Protein AF-A0A6B3EQT4-F1 (afdb_monomer)

Foldseek 3Di:
DDDCVPVCPDPVNVVCVVVQCPPVVSVVVVLVVVLVVQVVDPPGDDDDDDCCCPPSCVPDPDDDDDDDDLVVVLVVVCVVVVVVDDPPPPVSVVVSD

Radius of gyration: 16.44 Å; Cα contacts (8 Å, |Δi|>4): 26; chains: 1; bounding box: 40×30×38 Å

Sequence (97 aa):
GTDVAAPIRTQEVTSKVSAVSAVPEVRHAITELQRSIARAAREGIVVEGRDIGTTVLPDADLKVFLTASPEARAARRSGELKGKEASDLAATRQALV

Secondary structure (DSSP, 8-state):
----TTGGGSHHHHHHHHHHHT-HHHHHHHHHHHHHHHHH-TT-----SSSIIIII-TT-S--------HHHHHHHHHHHHHTT-S--HHHHHHTT-

Mean predicted aligned error: 7.72 Å

pLDDT: mean 87.14, std 17.67, range [39.78, 98.38]

Structure (mmCIF, N/CA/C/O backbone):
data_AF-A0A6B3EQT4-F1
#
_entry.id   AF-A0A6B3EQT4-F1
#
loop_
_atom_site.group_PDB
_atom_site.id
_atom_site.type_symbol
_atom_site.label_atom_id
_atom_site.label_alt_id
_atom_site.label_comp_id
_atom_site.label_asym_id
_atom_site.label_entity_id
_atom_site.label_seq_id
_atom_site.pdbx_PDB_ins_code
_atom_site.Cartn_x
_atom_site.Cartn_y
_atom_site.Cartn_z
_atom_site.occupancy
_atom_site.B_iso_or_equiv
_atom_site.auth_seq_id
_atom_site.auth_comp_id
_atom_site.auth_asym_id
_atom_site.auth_atom_id
_atom_site.pdbx_PDB_model_num
ATOM 1 N N . GLY A 1 1 ? -15.587 1.087 -20.178 1.00 83.81 1 GLY A N 1
ATOM 2 C CA . GLY A 1 1 ? -15.355 0.173 -19.041 1.00 83.81 1 GLY A CA 1
ATOM 3 C C . GLY A 1 1 ? -16.497 0.300 -18.053 1.00 83.81 1 GLY A C 1
ATOM 4 O O . GLY A 1 1 ? -17.289 1.223 -18.201 1.00 83.81 1 GLY A O 1
ATOM 5 N N . THR A 1 2 ? -16.587 -0.607 -17.084 1.00 93.25 2 THR A N 1
ATOM 6 C CA . THR A 1 2 ? -17.597 -0.568 -16.011 1.00 93.25 2 THR A CA 1
ATOM 7 C C . THR A 1 2 ? -17.054 0.205 -14.813 1.00 93.25 2 THR A C 1
ATOM 9 O O . THR A 1 2 ? -15.915 -0.031 -14.413 1.00 93.25 2 THR A O 1
ATOM 12 N N . ASP A 1 3 ? -17.847 1.111 -14.241 1.00 94.88 3 ASP A N 1
ATOM 13 C CA . ASP A 1 3 ? -17.477 1.804 -13.003 1.00 94.88 3 ASP A CA 1
ATOM 14 C C . ASP A 1 3 ? -17.554 0.838 -11.810 1.00 94.88 3 ASP A C 1
ATOM 16 O O . ASP A 1 3 ? -18.583 0.210 -11.558 1.00 94.88 3 ASP A O 1
ATOM 20 N N . VAL A 1 4 ? -16.444 0.717 -11.083 1.00 94.94 4 VAL A N 1
ATOM 21 C CA . VAL A 1 4 ? -16.303 -0.152 -9.909 1.00 94.94 4 VAL A CA 1
ATOM 22 C C . VAL A 1 4 ? -15.899 0.614 -8.646 1.00 94.94 4 VAL A C 1
ATOM 24 O O . VAL A 1 4 ? -15.575 -0.007 -7.635 1.00 94.94 4 VAL A O 1
ATOM 27 N N . ALA A 1 5 ? -15.965 1.950 -8.644 1.00 92.69 5 ALA A N 1
ATOM 28 C CA . ALA A 1 5 ? -15.509 2.781 -7.526 1.00 92.69 5 ALA A CA 1
ATOM 29 C C . ALA A 1 5 ? -16.239 2.496 -6.199 1.00 92.69 5 ALA A C 1
ATOM 31 O O . ALA A 1 5 ? -15.632 2.563 -5.125 1.00 92.69 5 ALA A O 1
ATOM 32 N N . ALA A 1 6 ? -17.535 2.178 -6.254 1.00 91.19 6 ALA A N 1
ATOM 33 C CA . ALA A 1 6 ? -18.301 1.728 -5.092 1.00 91.19 6 ALA A CA 1
ATOM 34 C C . AL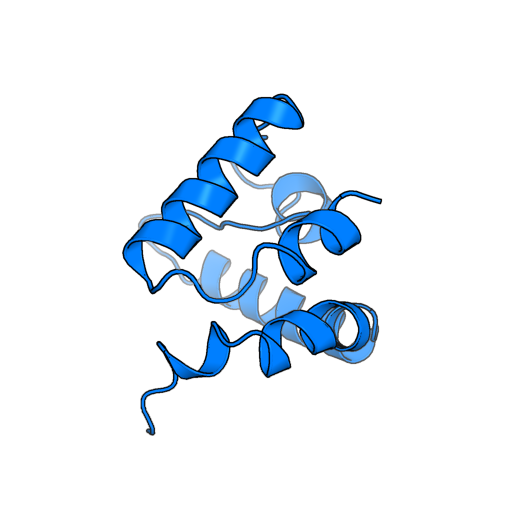A A 1 6 ? -18.100 0.224 -4.793 1.00 91.19 6 ALA A C 1
ATOM 36 O O . ALA A 1 6 ? -17.752 -0.090 -3.652 1.00 91.19 6 ALA A O 1
ATOM 37 N N . PRO A 1 7 ? -18.221 -0.701 -5.772 1.00 92.69 7 PRO A N 1
ATOM 38 C CA . PRO A 1 7 ? -18.002 -2.135 -5.556 1.00 92.69 7 PRO A CA 1
ATOM 39 C C . PRO A 1 7 ? -16.688 -2.513 -4.858 1.00 92.69 7 PRO A C 1
ATOM 41 O O . PRO A 1 7 ? -16.699 -3.351 -3.953 1.00 92.69 7 PRO A O 1
ATOM 44 N N . ILE A 1 8 ? -15.565 -1.871 -5.205 1.00 93.00 8 ILE A N 1
ATOM 45 C CA . ILE A 1 8 ? -14.255 -2.184 -4.599 1.00 93.00 8 ILE A CA 1
ATOM 46 C C . ILE A 1 8 ? -14.159 -1.819 -3.109 1.00 93.00 8 ILE A C 1
ATOM 48 O O . ILE A 1 8 ? -13.212 -2.220 -2.440 1.00 93.00 8 ILE A O 1
ATOM 52 N N . ARG A 1 9 ? -15.122 -1.052 -2.579 1.00 89.25 9 ARG A N 1
ATOM 53 C CA . ARG A 1 9 ? -15.165 -0.603 -1.177 1.00 89.25 9 ARG A CA 1
ATOM 54 C C . ARG A 1 9 ? -16.106 -1.431 -0.302 1.00 89.25 9 ARG A C 1
ATOM 56 O O . ARG A 1 9 ? -16.316 -1.087 0.857 1.00 89.25 9 ARG A O 1
ATOM 63 N N . THR A 1 10 ? -16.697 -2.489 -0.848 1.00 89.81 10 THR A N 1
ATOM 64 C CA . THR A 1 10 ? -17.576 -3.389 -0.094 1.00 89.81 10 THR A CA 1
ATOM 65 C C . THR A 1 10 ? -16.784 -4.242 0.899 1.00 89.81 10 THR A C 1
ATOM 67 O O . THR A 1 10 ? -15.582 -4.486 0.732 1.00 89.81 10 THR A O 1
ATOM 70 N N . GLN A 1 11 ? -17.469 -4.740 1.933 1.00 88.75 11 GLN A N 1
ATOM 71 C CA . GLN A 1 11 ? -16.867 -5.654 2.906 1.00 88.75 11 GLN A CA 1
ATOM 72 C C . GLN A 1 11 ? -16.421 -6.967 2.252 1.00 88.75 11 GLN A C 1
ATOM 74 O O . GLN A 1 11 ? -15.386 -7.520 2.621 1.00 88.75 11 GLN A O 1
ATOM 79 N N . GLU A 1 12 ? -17.154 -7.434 1.238 1.00 92.38 12 GLU A N 1
ATOM 80 C CA . GLU A 1 12 ? -16.793 -8.631 0.483 1.00 92.38 12 GLU A CA 1
ATOM 81 C C . GLU A 1 12 ? -15.394 -8.496 -0.136 1.00 92.38 12 GLU A C 1
ATOM 83 O O . GLU A 1 12 ? -14.531 -9.342 0.099 1.00 92.38 12 GLU A O 1
ATOM 88 N N . VAL A 1 13 ? -15.134 -7.402 -0.861 1.00 93.75 13 VAL A N 1
ATOM 89 C CA . VAL A 1 13 ? -13.819 -7.139 -1.468 1.00 93.75 13 VAL A CA 1
ATOM 90 C C . VAL A 1 13 ? -12.760 -6.904 -0.391 1.00 93.75 13 VAL A C 1
ATOM 92 O O . VAL A 1 13 ? -11.673 -7.484 -0.449 1.00 93.75 13 VAL A O 1
ATOM 95 N N . THR A 1 14 ? -13.094 -6.116 0.634 1.00 90.81 14 THR A N 1
ATOM 96 C CA . THR A 1 14 ? -12.186 -5.792 1.746 1.00 90.81 14 THR A CA 1
ATOM 97 C C . THR A 1 14 ? -11.702 -7.049 2.472 1.00 90.81 14 THR A C 1
ATOM 99 O O . THR A 1 14 ? -10.523 -7.148 2.803 1.00 90.81 14 THR A O 1
ATOM 102 N N . SER A 1 15 ? -12.570 -8.043 2.671 1.00 92.31 15 SER A N 1
ATOM 103 C CA . SER A 1 15 ? -12.208 -9.303 3.335 1.00 92.31 15 SER A CA 1
ATOM 104 C C . SER A 1 15 ? -11.254 -10.181 2.511 1.00 92.31 15 SER A C 1
ATOM 106 O O . SER A 1 15 ? -10.484 -10.955 3.076 1.00 92.31 15 SER A O 1
ATOM 108 N N . LYS A 1 16 ? -11.257 -10.037 1.178 1.00 95.62 16 LYS A N 1
ATOM 109 C CA . LYS A 1 16 ? -10.466 -10.859 0.247 1.00 95.62 16 LYS A CA 1
ATOM 110 C C . LYS A 1 16 ? -9.110 -10.238 -0.109 1.00 95.62 16 LYS A C 1
ATOM 112 O O . LYS A 1 16 ? -8.191 -10.960 -0.495 1.00 95.62 16 LYS A O 1
ATOM 117 N N . VAL A 1 17 ? -8.950 -8.917 0.041 1.00 94.31 17 VAL A N 1
ATOM 118 C CA . VAL A 1 17 ? -7.766 -8.181 -0.448 1.00 94.31 17 VAL A CA 1
ATOM 119 C C . VAL A 1 17 ? -6.450 -8.662 0.164 1.00 94.31 17 VAL A C 1
ATOM 121 O O . VAL A 1 17 ? -5.437 -8.690 -0.532 1.00 94.31 17 VAL A O 1
ATOM 124 N N . SER A 1 18 ? -6.457 -9.077 1.437 1.00 93.06 18 SER A N 1
ATOM 125 C CA . SER A 1 18 ? -5.246 -9.537 2.131 1.00 93.06 18 SER A CA 1
ATOM 126 C C . SER A 1 18 ? -4.711 -10.829 1.511 1.00 93.06 18 SER A C 1
ATOM 128 O O . SER A 1 18 ? -3.532 -10.913 1.176 1.00 93.06 18 SER A O 1
ATOM 130 N N . ALA A 1 19 ? -5.600 -11.798 1.267 1.00 95.62 19 ALA A N 1
ATOM 131 C CA . ALA A 1 19 ? -5.242 -13.077 0.661 1.00 95.62 19 ALA A CA 1
ATOM 132 C C . ALA A 1 19 ? -4.714 -12.897 -0.770 1.00 95.62 19 ALA A C 1
ATOM 134 O O . ALA A 1 19 ? -3.696 -13.479 -1.128 1.00 95.62 19 ALA A O 1
ATOM 135 N N . VAL A 1 20 ? -5.362 -12.041 -1.567 1.00 96.50 20 VAL A N 1
ATOM 136 C CA . VAL A 1 20 ? -4.930 -11.753 -2.945 1.00 96.50 20 VAL A CA 1
ATOM 137 C C . VAL A 1 20 ? -3.583 -11.021 -2.968 1.00 96.50 20 VAL A C 1
ATOM 139 O O . VAL A 1 20 ? -2.698 -11.388 -3.734 1.00 96.50 20 VAL A O 1
ATOM 142 N N . SER A 1 21 ? -3.395 -10.019 -2.103 1.00 94.06 21 SER A N 1
ATOM 143 C CA .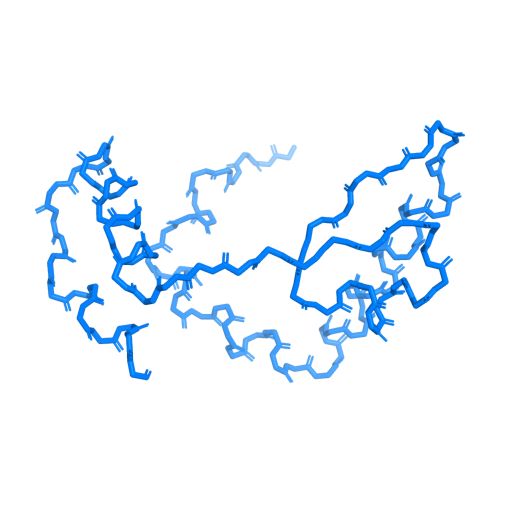 SER A 1 21 ? -2.154 -9.224 -2.034 1.00 94.06 21 SER A CA 1
ATOM 144 C C . SER A 1 21 ? -0.940 -10.020 -1.547 1.00 94.06 21 SER A C 1
ATOM 146 O O . SER A 1 21 ? 0.198 -9.601 -1.761 1.00 94.06 21 SER A O 1
ATOM 148 N N . ALA A 1 22 ? -1.168 -11.148 -0.870 1.00 94.31 22 ALA A N 1
ATOM 149 C CA . ALA A 1 22 ? -0.108 -12.034 -0.407 1.00 94.31 22 ALA A CA 1
ATOM 150 C C . ALA A 1 22 ? 0.465 -12.925 -1.526 1.00 94.31 22 ALA A C 1
ATOM 152 O O . ALA A 1 22 ? 1.557 -13.462 -1.355 1.00 94.31 22 ALA A O 1
ATOM 153 N N . VAL A 1 23 ? -0.232 -13.067 -2.663 1.00 98.12 23 VAL A N 1
ATOM 154 C CA . VAL A 1 23 ? 0.233 -13.873 -3.802 1.00 98.12 23 VAL A CA 1
ATOM 155 C C . VAL A 1 23 ? 1.428 -13.176 -4.477 1.00 98.12 23 VAL A C 1
ATOM 157 O O . VAL A 1 23 ? 1.267 -12.054 -4.975 1.00 98.12 23 VAL A O 1
ATOM 160 N N . PRO A 1 24 ? 2.626 -13.796 -4.520 1.00 97.44 24 PRO A N 1
ATOM 161 C CA . PRO A 1 24 ? 3.839 -13.149 -5.027 1.00 97.44 24 PRO A CA 1
ATOM 162 C C . PRO A 1 24 ? 3.730 -12.651 -6.470 1.00 97.44 24 PRO A C 1
ATOM 164 O O . PRO A 1 24 ? 4.184 -11.551 -6.778 1.00 97.44 24 PRO A O 1
ATOM 167 N N . GLU A 1 25 ? 3.091 -13.419 -7.347 1.00 98.25 25 GLU A N 1
ATOM 168 C CA . GLU A 1 25 ? 2.919 -13.095 -8.763 1.00 98.25 25 GLU A CA 1
ATOM 169 C C . GLU A 1 25 ? 2.009 -11.875 -8.945 1.00 98.25 25 GLU A C 1
ATOM 171 O O . GLU A 1 25 ? 2.300 -10.991 -9.752 1.00 98.25 25 GLU A O 1
ATOM 176 N N . VAL A 1 26 ? 0.947 -11.779 -8.136 1.00 97.75 26 VAL A N 1
ATOM 177 C CA . VAL A 1 26 ? 0.061 -10.607 -8.102 1.00 97.75 26 VAL A CA 1
ATOM 178 C C . VAL A 1 26 ? 0.837 -9.386 -7.621 1.00 97.75 26 VAL A C 1
ATOM 180 O O . VAL A 1 26 ? 0.811 -8.342 -8.274 1.00 97.75 26 VAL A O 1
ATOM 183 N N . ARG A 1 27 ? 1.577 -9.516 -6.511 1.00 97.06 27 ARG A N 1
ATOM 184 C CA . ARG A 1 27 ? 2.416 -8.432 -5.981 1.00 97.06 27 ARG A CA 1
ATOM 185 C C . ARG A 1 27 ? 3.425 -7.960 -7.030 1.00 97.06 27 ARG A C 1
ATOM 187 O O . ARG A 1 27 ? 3.581 -6.752 -7.208 1.00 97.06 27 ARG A O 1
ATOM 194 N N . HIS A 1 28 ? 4.091 -8.883 -7.721 1.00 97.56 28 HIS A N 1
ATOM 195 C CA . HIS A 1 28 ? 5.079 -8.565 -8.748 1.00 97.56 28 HIS A CA 1
ATOM 196 C C . HIS A 1 28 ? 4.450 -7.780 -9.905 1.00 97.56 28 HIS A C 1
ATOM 198 O O . HIS A 1 28 ? 4.927 -6.697 -10.242 1.00 97.56 28 HIS A O 1
ATOM 204 N N . ALA A 1 29 ? 3.329 -8.268 -10.445 1.00 98.19 29 ALA A N 1
ATOM 205 C CA . ALA A 1 29 ? 2.620 -7.608 -11.539 1.00 98.19 29 ALA A CA 1
ATOM 206 C C . ALA A 1 29 ? 2.170 -6.181 -11.173 1.00 98.19 29 ALA A C 1
ATOM 208 O O . ALA A 1 29 ? 2.366 -5.245 -11.948 1.00 98.19 29 ALA A O 1
ATOM 209 N N . ILE A 1 30 ? 1.612 -5.992 -9.972 1.00 97.50 30 ILE A N 1
ATOM 210 C CA . ILE A 1 30 ? 1.169 -4.672 -9.501 1.00 97.50 30 ILE A CA 1
ATOM 211 C C . ILE A 1 30 ? 2.355 -3.739 -9.231 1.00 97.50 30 ILE A C 1
ATOM 213 O O . ILE A 1 30 ? 2.284 -2.561 -9.577 1.00 97.50 30 ILE A O 1
ATOM 217 N N . THR A 1 31 ? 3.454 -4.250 -8.670 1.00 97.75 31 THR A N 1
ATOM 218 C CA . THR A 1 31 ? 4.667 -3.454 -8.409 1.00 97.75 31 THR A CA 1
ATOM 219 C C . THR A 1 31 ? 5.250 -2.908 -9.711 1.00 97.75 31 THR A C 1
ATOM 221 O O . THR A 1 31 ? 5.566 -1.721 -9.799 1.00 97.75 31 THR A O 1
ATOM 224 N N . GLU A 1 32 ? 5.351 -3.741 -10.748 1.00 98.25 32 GLU A N 1
ATOM 225 C CA . GLU A 1 32 ? 5.851 -3.297 -12.052 1.00 98.25 32 GLU A CA 1
ATOM 226 C C . GLU A 1 32 ? 4.912 -2.291 -12.722 1.00 98.25 32 GLU A C 1
ATOM 228 O O . GLU A 1 32 ? 5.375 -1.285 -13.269 1.00 98.25 32 GLU A O 1
ATOM 233 N N . LEU A 1 33 ? 3.594 -2.482 -12.596 1.00 98.25 33 LEU A N 1
ATOM 234 C CA . LEU A 1 33 ? 2.617 -1.500 -13.057 1.00 98.25 33 LEU A CA 1
ATOM 235 C C . LEU A 1 33 ? 2.804 -0.150 -12.346 1.00 98.25 33 LEU A C 1
ATOM 237 O O . LEU A 1 33 ? 2.940 0.876 -13.014 1.00 98.25 33 LEU A O 1
ATOM 241 N N . GLN A 1 34 ? 2.884 -0.138 -11.015 1.00 98.38 34 GLN A N 1
ATOM 242 C CA . GLN A 1 34 ? 3.098 1.079 -10.223 1.00 98.38 34 GLN A CA 1
ATOM 243 C C . GLN A 1 34 ? 4.395 1.798 -10.613 1.00 98.38 34 GLN A C 1
ATOM 245 O O . GLN A 1 34 ? 4.392 3.011 -10.824 1.00 98.38 34 GLN A O 1
ATOM 250 N N . ARG A 1 35 ? 5.495 1.052 -10.778 1.00 98.25 35 ARG A N 1
ATOM 251 C CA . ARG A 1 35 ? 6.784 1.595 -11.231 1.00 98.25 35 ARG A CA 1
ATOM 252 C C . ARG A 1 35 ? 6.700 2.193 -12.632 1.00 98.25 35 ARG A C 1
ATOM 254 O O . ARG A 1 35 ? 7.275 3.251 -12.877 1.00 98.25 35 ARG A O 1
ATOM 261 N N . SER A 1 36 ? 5.990 1.538 -13.551 1.00 98.31 36 SER A N 1
ATOM 262 C CA . SER A 1 36 ? 5.809 2.049 -14.914 1.00 98.31 36 SER A CA 1
ATOM 263 C C . SER A 1 36 ? 5.038 3.372 -14.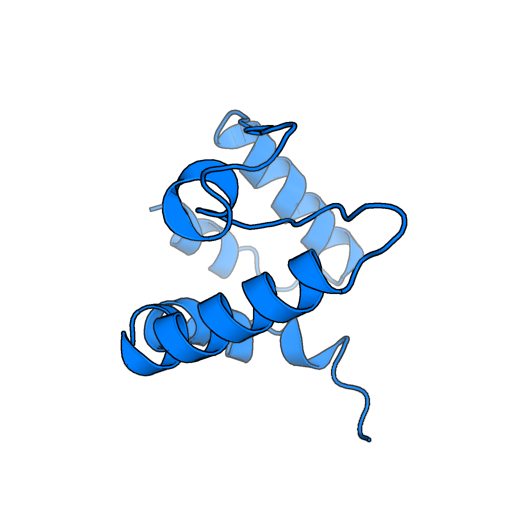936 1.00 98.31 36 SER A C 1
ATOM 265 O O . SER A 1 36 ? 5.457 4.306 -15.618 1.00 98.31 36 SER A O 1
ATOM 267 N N . ILE A 1 37 ? 3.982 3.484 -14.124 1.00 98.06 37 ILE A N 1
ATOM 268 C CA . ILE A 1 37 ? 3.180 4.704 -13.978 1.00 98.06 37 ILE A CA 1
ATOM 269 C C . ILE A 1 37 ? 4.030 5.824 -13.377 1.00 98.06 37 ILE A C 1
ATOM 271 O O . ILE A 1 37 ? 4.035 6.934 -13.904 1.00 98.06 37 ILE A O 1
ATOM 275 N N . ALA A 1 38 ? 4.794 5.528 -12.321 1.00 97.38 38 ALA A N 1
ATOM 276 C CA . ALA A 1 38 ? 5.657 6.514 -11.679 1.00 97.38 38 ALA A CA 1
ATOM 277 C C . ALA A 1 38 ? 6.720 7.068 -12.640 1.00 97.38 38 ALA A C 1
ATOM 279 O O . ALA A 1 38 ? 6.900 8.279 -12.715 1.00 97.38 38 ALA A O 1
ATOM 280 N N . ARG A 1 39 ? 7.366 6.208 -13.441 1.00 96.31 39 ARG A N 1
ATOM 281 C CA . ARG A 1 39 ? 8.341 6.640 -14.460 1.00 96.31 39 ARG A CA 1
ATOM 282 C C . ARG A 1 39 ? 7.724 7.484 -15.577 1.00 96.31 39 ARG A C 1
ATOM 284 O O . ARG A 1 39 ? 8.419 8.299 -16.174 1.00 96.31 39 ARG A O 1
ATOM 291 N N . ALA A 1 40 ? 6.448 7.271 -15.893 1.00 97.75 40 ALA A N 1
ATOM 292 C CA . ALA A 1 40 ? 5.753 8.011 -16.943 1.00 97.75 40 ALA A CA 1
ATOM 293 C C . ALA A 1 40 ? 5.263 9.402 -16.489 1.00 97.75 40 ALA A C 1
ATOM 295 O O . ALA A 1 40 ? 4.918 10.233 -17.334 1.00 97.75 40 ALA A O 1
ATOM 296 N N . ALA A 1 41 ? 5.226 9.672 -15.180 1.00 96.81 41 ALA A N 1
ATOM 297 C CA . ALA A 1 41 ? 4.719 10.919 -14.618 1.00 96.81 41 ALA A CA 1
ATOM 298 C C . ALA A 1 41 ? 5.727 12.072 -14.782 1.00 96.81 41 ALA A C 1
ATOM 300 O O . ALA A 1 41 ? 6.648 12.236 -13.986 1.00 96.81 41 ALA A O 1
ATOM 301 N N . ARG A 1 42 ? 5.540 12.898 -15.820 1.00 94.62 42 ARG A N 1
ATOM 302 C CA . ARG A 1 42 ? 6.463 13.999 -16.167 1.00 94.62 42 ARG A CA 1
ATOM 303 C C . ARG A 1 42 ? 6.520 15.126 -15.135 1.00 94.62 42 ARG A C 1
ATOM 305 O O . ARG A 1 42 ? 7.570 15.731 -14.968 1.00 94.62 42 ARG A O 1
ATOM 312 N N . GLU A 1 43 ? 5.404 15.407 -14.471 1.00 95.06 43 GLU A N 1
ATOM 313 C CA . GLU A 1 43 ? 5.272 16.489 -13.480 1.00 95.06 43 GLU A CA 1
ATOM 314 C C . GLU A 1 43 ? 5.470 15.991 -12.035 1.00 95.06 43 GLU A C 1
ATOM 316 O O . GLU A 1 43 ? 5.256 16.733 -11.080 1.00 95.06 43 GLU A O 1
ATOM 321 N N . GLY A 1 44 ? 5.885 14.730 -11.866 1.00 94.56 44 GLY A N 1
ATOM 322 C CA . GLY A 1 44 ? 5.910 14.046 -10.576 1.00 94.56 44 GLY A CA 1
ATOM 323 C C . GLY A 1 44 ? 4.577 13.374 -10.231 1.00 94.56 44 GLY A C 1
ATOM 324 O O . GLY A 1 44 ? 3.570 13.522 -10.925 1.00 94.56 44 GLY A O 1
ATOM 325 N N . ILE A 1 45 ? 4.582 12.568 -9.168 1.00 97.44 45 ILE A N 1
ATOM 326 C CA . ILE A 1 45 ? 3.420 11.790 -8.726 1.00 97.44 45 ILE A CA 1
ATOM 327 C C . ILE A 1 45 ? 3.435 11.599 -7.209 1.00 97.44 45 ILE A C 1
ATOM 329 O O . ILE A 1 45 ? 4.489 11.416 -6.602 1.00 97.44 45 ILE A O 1
ATOM 333 N N . VAL A 1 46 ? 2.248 11.581 -6.603 1.00 97.81 46 VAL A N 1
ATOM 334 C CA . VAL A 1 46 ? 2.055 11.104 -5.231 1.00 97.81 46 VAL A CA 1
ATOM 335 C C . VAL A 1 46 ? 1.551 9.668 -5.292 1.00 97.81 46 VAL A C 1
ATOM 337 O O . VAL A 1 46 ? 0.523 9.393 -5.909 1.00 97.81 46 VAL A O 1
ATOM 340 N N . VAL A 1 47 ? 2.274 8.752 -4.649 1.00 98.00 47 VAL A N 1
ATOM 341 C CA . VAL A 1 47 ? 1.919 7.330 -4.606 1.00 98.00 47 VAL A CA 1
ATOM 342 C C . VAL A 1 47 ? 1.631 6.928 -3.164 1.00 98.00 47 VAL A C 1
ATOM 344 O O . VAL A 1 47 ? 2.505 6.994 -2.302 1.00 98.00 47 VAL A O 1
ATOM 347 N N . GLU A 1 48 ? 0.397 6.501 -2.906 1.00 97.69 48 GLU A N 1
ATOM 348 C CA . GLU A 1 48 ? -0.050 6.014 -1.600 1.00 97.69 48 GLU A CA 1
ATOM 349 C C . GLU A 1 48 ? 0.038 4.482 -1.532 1.00 97.69 48 GLU A C 1
ATOM 351 O O . GLU A 1 48 ? -0.334 3.777 -2.471 1.00 97.69 48 GLU A O 1
ATOM 356 N N . GLY A 1 49 ? 0.504 3.948 -0.402 1.00 95.88 49 GLY A N 1
ATOM 357 C CA . GLY A 1 49 ? 0.514 2.511 -0.145 1.00 95.88 49 GLY A CA 1
ATOM 358 C C . GLY A 1 49 ? 1.274 2.142 1.127 1.00 95.88 49 GLY A C 1
ATOM 359 O O . GLY A 1 49 ? 1.689 3.009 1.894 1.00 95.88 49 GLY A O 1
ATOM 360 N N . ARG A 1 50 ? 1.452 0.837 1.366 1.00 96.06 50 ARG A N 1
ATOM 361 C CA . ARG A 1 50 ? 2.072 0.315 2.600 1.00 96.06 50 ARG A CA 1
ATOM 362 C C . ARG A 1 50 ? 3.598 0.251 2.546 1.00 96.06 50 ARG A C 1
ATOM 364 O O . ARG A 1 50 ? 4.244 0.531 3.548 1.00 96.06 50 ARG A O 1
ATOM 371 N N . ASP A 1 51 ? 4.161 -0.126 1.404 1.00 96.81 51 ASP A N 1
ATOM 372 C CA . ASP A 1 51 ? 5.592 -0.393 1.203 1.00 96.81 51 ASP A CA 1
ATOM 373 C C . ASP A 1 51 ? 6.171 0.380 0.004 1.00 96.81 51 ASP A C 1
ATOM 375 O O . ASP A 1 51 ? 7.156 -0.030 -0.612 1.00 96.81 51 ASP A O 1
ATOM 379 N N . ILE A 1 52 ? 5.585 1.541 -0.315 1.00 98.25 52 ILE A N 1
ATOM 380 C CA . ILE A 1 52 ? 6.001 2.359 -1.461 1.00 98.25 52 ILE A CA 1
ATOM 381 C C . ILE A 1 52 ? 7.452 2.817 -1.313 1.00 98.25 52 ILE A C 1
ATOM 383 O O . ILE A 1 52 ? 8.287 2.472 -2.140 1.00 98.25 52 ILE A O 1
ATOM 387 N N . GLY A 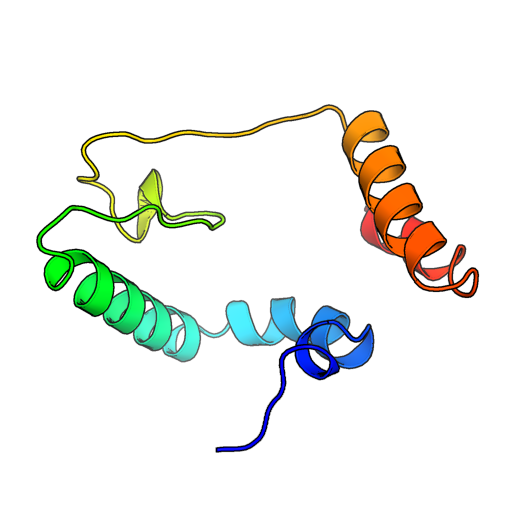1 53 ? 7.778 3.536 -0.236 1.00 97.94 53 GLY A N 1
ATOM 388 C CA . GLY A 1 53 ? 9.118 4.101 -0.035 1.00 97.94 53 GLY A CA 1
ATOM 389 C C . GLY A 1 53 ? 10.204 3.087 0.348 1.00 97.94 53 GLY A C 1
ATOM 390 O O . GLY A 1 53 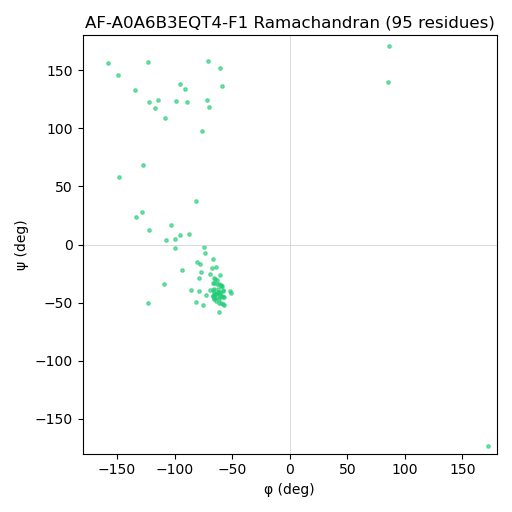? 11.374 3.462 0.433 1.00 97.94 53 GLY A O 1
ATOM 391 N N . THR A 1 54 ? 9.839 1.830 0.613 1.00 97.81 54 THR A N 1
ATOM 392 C CA . THR A 1 54 ? 10.777 0.763 1.005 1.00 97.81 54 THR A CA 1
ATOM 393 C C . THR A 1 54 ? 10.978 -0.285 -0.085 1.00 97.81 54 THR A C 1
ATOM 395 O O . THR A 1 54 ? 12.082 -0.801 -0.208 1.00 97.81 54 THR A O 1
ATOM 398 N N . THR A 1 55 ? 9.945 -0.598 -0.874 1.00 96.56 55 THR A N 1
ATOM 399 C CA . THR A 1 55 ? 9.963 -1.711 -1.841 1.00 96.56 55 THR A CA 1
ATOM 400 C C . THR A 1 55 ? 9.654 -1.253 -3.265 1.00 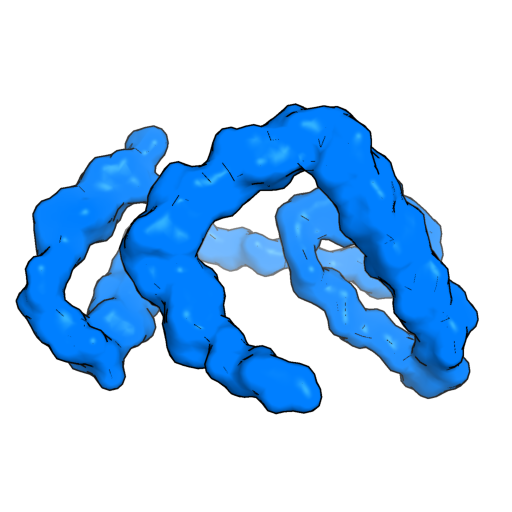96.56 55 THR A C 1
ATOM 402 O O . THR A 1 55 ? 10.386 -1.584 -4.201 1.00 96.56 55 THR A O 1
ATOM 405 N N . VAL A 1 56 ? 8.568 -0.500 -3.461 1.00 97.94 56 VAL A N 1
ATOM 406 C CA . VAL A 1 56 ? 8.100 -0.155 -4.817 1.00 97.94 56 VAL A CA 1
ATOM 407 C C . VAL A 1 56 ? 8.988 0.920 -5.446 1.00 97.94 56 VAL A C 1
ATOM 409 O O . VAL A 1 56 ? 9.503 0.715 -6.545 1.00 97.94 56 VAL A O 1
ATOM 412 N N . LEU A 1 57 ? 9.195 2.027 -4.731 1.00 98.19 57 LEU A N 1
ATOM 413 C CA . LEU A 1 57 ? 9.974 3.204 -5.119 1.00 98.19 57 LEU A CA 1
ATOM 414 C C . LEU A 1 57 ? 11.012 3.525 -4.021 1.00 98.19 57 LEU A C 1
ATOM 416 O O . LEU A 1 57 ? 10.878 4.525 -3.306 1.00 98.19 57 LEU A O 1
ATOM 420 N N . PRO A 1 58 ? 12.039 2.673 -3.836 1.00 97.94 58 PRO A N 1
ATOM 421 C CA . PRO A 1 58 ? 13.064 2.887 -2.814 1.00 97.94 58 PRO A CA 1
ATOM 422 C C . PRO A 1 58 ? 13.893 4.155 -3.059 1.00 97.94 58 PRO A C 1
ATOM 424 O O . PRO A 1 58 ? 14.451 4.690 -2.107 1.00 97.94 58 PRO A O 1
ATOM 427 N N . ASP A 1 59 ? 13.904 4.680 -4.282 1.00 96.62 59 ASP A N 1
ATOM 428 C CA . ASP A 1 59 ? 14.654 5.881 -4.662 1.00 96.62 59 ASP A CA 1
ATOM 429 C C . ASP A 1 59 ? 13.762 7.131 -4.788 1.00 96.62 59 ASP A C 1
ATOM 431 O O . ASP A 1 59 ? 14.155 8.108 -5.412 1.00 96.62 59 ASP A O 1
ATOM 435 N N . ALA A 1 60 ? 12.540 7.110 -4.235 1.00 97.69 60 ALA A N 1
ATOM 436 C CA . ALA A 1 60 ? 11.643 8.269 -4.265 1.00 97.69 60 ALA A CA 1
ATOM 437 C C . ALA A 1 60 ? 12.265 9.503 -3.582 1.00 97.69 60 ALA A C 1
ATOM 439 O O . ALA A 1 60 ? 12.779 9.388 -2.465 1.00 97.69 60 ALA A O 1
ATOM 440 N N . ASP A 1 61 ? 12.119 10.677 -4.210 1.00 97.19 61 ASP A N 1
ATOM 441 C CA . ASP A 1 61 ? 12.690 11.953 -3.742 1.00 97.19 61 ASP A CA 1
ATOM 442 C C . ASP A 1 61 ? 12.210 12.348 -2.334 1.00 97.19 61 ASP A C 1
ATOM 444 O O . ASP A 1 61 ? 12.962 12.903 -1.533 1.00 97.19 61 ASP A O 1
ATOM 448 N N . LEU A 1 62 ? 10.946 12.042 -2.016 1.00 97.62 62 LEU A N 1
ATOM 449 C CA . LEU A 1 62 ? 10.330 12.276 -0.713 1.00 97.62 62 LEU A CA 1
ATOM 450 C C . LEU A 1 62 ? 9.546 11.041 -0.265 1.00 97.62 62 LEU A C 1
ATOM 452 O O . LEU A 1 62 ? 8.721 10.501 -1.002 1.00 97.62 62 LEU A O 1
ATOM 456 N N . LYS A 1 63 ? 9.755 10.633 0.990 1.00 98.38 63 LYS A N 1
ATOM 457 C CA . LYS A 1 63 ? 9.039 9.524 1.629 1.00 98.38 63 LYS A CA 1
ATOM 458 C C . LYS A 1 63 ? 8.341 10.024 2.884 1.00 98.38 63 LYS A C 1
ATOM 460 O O . LYS A 1 63 ? 8.990 10.525 3.798 1.00 98.38 63 LYS A O 1
ATOM 465 N N . VAL A 1 64 ? 7.024 9.851 2.942 1.00 98.38 64 VAL A N 1
ATOM 466 C CA . VAL A 1 64 ? 6.206 10.222 4.102 1.00 98.38 64 VAL A CA 1
ATOM 467 C C . VAL A 1 64 ? 5.623 8.957 4.721 1.00 98.38 64 VAL A C 1
ATOM 469 O O . VAL A 1 64 ? 4.946 8.189 4.042 1.00 98.38 64 VAL A O 1
ATOM 472 N N . PHE A 1 65 ? 5.869 8.745 6.015 1.00 97.81 65 PHE A N 1
ATOM 473 C CA . PHE A 1 65 ? 5.238 7.677 6.789 1.00 97.81 65 PHE A CA 1
ATOM 474 C C . PHE A 1 65 ? 4.220 8.281 7.756 1.00 97.81 65 PHE A C 1
ATOM 476 O O . PHE A 1 65 ? 4.586 8.938 8.730 1.00 97.81 65 PHE A O 1
ATOM 483 N N . LEU A 1 66 ? 2.933 8.071 7.477 1.00 97.12 66 LEU A N 1
ATOM 484 C CA . LEU A 1 66 ? 1.848 8.550 8.329 1.00 97.12 66 LEU A CA 1
ATOM 485 C C . LEU A 1 66 ? 1.518 7.501 9.393 1.00 97.12 66 LEU A C 1
ATOM 487 O O . LEU A 1 66 ? 1.152 6.369 9.076 1.00 97.12 66 LEU A O 1
ATOM 491 N N . THR A 1 67 ? 1.608 7.896 10.661 1.00 96.38 67 THR A N 1
ATOM 492 C CA . THR A 1 67 ? 1.228 7.068 11.810 1.00 96.38 67 THR A CA 1
ATOM 493 C C . THR A 1 67 ? 0.184 7.772 12.669 1.00 96.38 67 THR A C 1
ATOM 495 O O . THR A 1 67 ? 0.035 8.991 12.623 1.00 96.38 67 THR A O 1
ATOM 498 N N . ALA A 1 68 ? -0.567 6.991 13.438 1.00 95.88 68 ALA A N 1
ATOM 499 C CA . ALA A 1 68 ? -1.577 7.471 14.370 1.00 95.88 68 ALA A CA 1
ATOM 500 C C . ALA A 1 68 ? -1.834 6.406 15.442 1.00 95.88 68 ALA A C 1
ATOM 502 O O . ALA A 1 68 ? -1.638 5.208 15.198 1.00 95.88 68 ALA A O 1
ATOM 503 N N . SER A 1 69 ? -2.325 6.828 16.609 1.00 97.38 69 SER A N 1
ATOM 504 C CA . SER A 1 69 ? -2.690 5.886 17.669 1.00 97.38 69 SER A CA 1
ATOM 505 C C . SER A 1 69 ? -3.791 4.915 17.196 1.00 97.38 69 SER A C 1
ATOM 507 O O . SER A 1 69 ? -4.583 5.255 16.302 1.00 97.38 69 SER A O 1
ATOM 509 N N . PRO A 1 70 ? -3.860 3.684 17.736 1.00 94.50 70 PRO A N 1
ATOM 510 C CA . PRO A 1 70 ? -4.939 2.744 17.426 1.00 94.50 70 PRO A CA 1
ATOM 511 C C . PRO A 1 70 ? -6.337 3.346 17.618 1.00 94.50 70 PRO A C 1
ATOM 513 O O . PRO A 1 70 ? -7.208 3.152 16.770 1.00 94.50 70 PRO A O 1
ATOM 516 N N . GLU A 1 71 ? -6.524 4.142 18.670 1.00 94.62 71 GLU A N 1
ATOM 517 C CA . GLU A 1 71 ? -7.785 4.802 19.017 1.00 94.62 71 GLU A CA 1
ATOM 518 C C . GLU A 1 71 ? -8.171 5.831 17.952 1.00 94.62 71 GLU A C 1
ATOM 520 O O . GLU A 1 71 ? -9.302 5.821 17.466 1.00 94.62 71 GLU A O 1
ATOM 525 N N . ALA A 1 72 ? -7.222 6.667 17.514 1.00 95.50 72 ALA A N 1
ATOM 526 C CA . ALA A 1 72 ? -7.453 7.643 16.452 1.00 95.50 72 ALA A CA 1
ATOM 527 C C . ALA A 1 72 ? -7.829 6.959 15.125 1.00 95.50 72 ALA A C 1
ATOM 529 O O . ALA A 1 72 ? -8.750 7.394 14.429 1.00 95.50 72 ALA A O 1
ATOM 530 N N . ARG A 1 73 ? -7.169 5.842 14.785 1.00 93.00 73 ARG A N 1
ATOM 531 C CA . ARG A 1 73 ? -7.496 5.054 13.583 1.00 93.00 73 ARG A CA 1
ATOM 532 C C . ARG A 1 73 ? -8.885 4.418 13.673 1.00 93.00 73 ARG A C 1
ATOM 534 O O . ARG A 1 73 ? -9.619 4.448 12.683 1.00 93.00 73 ARG A O 1
ATOM 541 N N . ALA A 1 74 ? -9.253 3.873 14.833 1.00 88.88 74 ALA A N 1
ATOM 542 C CA . ALA A 1 74 ? -10.569 3.285 15.076 1.00 88.88 74 ALA A CA 1
ATOM 543 C C . ALA A 1 74 ? -11.688 4.339 15.028 1.00 88.88 74 ALA A C 1
ATOM 545 O O . ALA A 1 74 ? -12.717 4.110 14.386 1.00 88.88 74 ALA A O 1
ATOM 546 N N . ALA A 1 75 ? -11.470 5.510 15.634 1.00 92.12 75 ALA A N 1
ATOM 547 C CA . ALA A 1 75 ? -12.399 6.637 15.589 1.00 92.12 75 ALA A CA 1
ATOM 548 C C . ALA A 1 75 ? -12.615 7.132 14.151 1.00 92.12 75 ALA A C 1
ATOM 550 O O . ALA A 1 75 ? -13.760 7.263 13.716 1.00 92.12 75 ALA A O 1
ATOM 551 N N . ARG A 1 76 ? -11.530 7.313 13.381 1.00 91.44 76 ARG A N 1
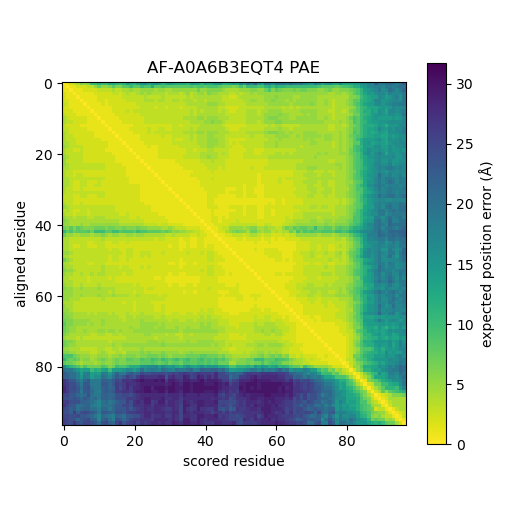ATOM 552 C CA . ARG A 1 76 ? -11.589 7.702 11.962 1.00 91.44 76 ARG A CA 1
ATOM 553 C C . ARG A 1 76 ? -12.392 6.700 11.133 1.00 91.44 76 ARG A C 1
ATOM 555 O O . ARG A 1 76 ? -13.339 7.099 10.465 1.00 91.44 76 ARG A O 1
ATOM 562 N N . ARG A 1 77 ? -12.074 5.402 11.231 1.00 86.31 77 ARG A N 1
ATOM 5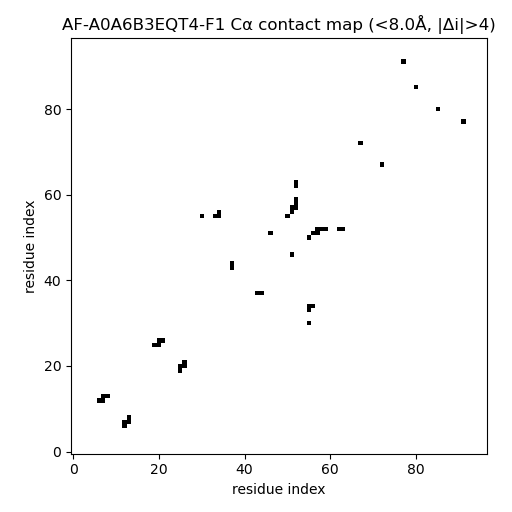63 C CA . ARG A 1 77 ? -12.783 4.334 10.501 1.00 86.31 77 ARG A CA 1
ATOM 564 C C . ARG A 1 77 ? -14.263 4.275 10.870 1.00 86.31 77 ARG A C 1
ATOM 566 O O . ARG A 1 77 ? -15.113 4.139 9.999 1.00 86.31 77 ARG A O 1
ATOM 573 N N . SER A 1 78 ? -14.578 4.422 12.155 1.00 85.50 78 SER A N 1
ATOM 574 C CA . SER A 1 78 ? -15.967 4.473 12.617 1.00 85.50 78 SER A CA 1
ATOM 575 C C . SER A 1 78 ? -16.710 5.678 12.031 1.00 85.50 78 SER A C 1
ATOM 577 O O . SER A 1 78 ? -17.873 5.552 11.668 1.00 85.50 78 SER A O 1
ATOM 579 N N . GLY A 1 79 ? -16.053 6.836 11.902 1.00 85.38 79 GLY A N 1
ATOM 580 C CA . GLY A 1 79 ? -16.608 8.016 11.232 1.00 85.38 79 GLY A CA 1
ATOM 581 C C . GLY A 1 79 ? -16.848 7.806 9.733 1.00 85.38 79 GLY A C 1
ATOM 582 O O . GLY A 1 79 ? -17.914 8.156 9.232 1.00 85.38 79 GLY A O 1
ATOM 583 N N . GLU A 1 80 ? -15.903 7.171 9.033 1.00 80.88 80 GLU A N 1
ATOM 584 C CA . GLU A 1 80 ? -16.034 6.820 7.607 1.00 80.88 80 GLU A CA 1
ATOM 585 C C . GLU A 1 80 ? -17.205 5.861 7.339 1.00 80.88 80 GLU A C 1
ATOM 587 O O . GLU A 1 80 ? -17.848 5.956 6.294 1.00 80.88 80 GLU A O 1
ATOM 592 N N . LEU A 1 81 ? -17.490 4.960 8.287 1.00 70.44 81 LEU A N 1
ATOM 593 C CA . LEU A 1 81 ? -18.619 4.027 8.233 1.00 70.44 81 LEU A CA 1
ATOM 594 C C . LEU A 1 81 ? -19.945 4.699 8.612 1.00 70.44 81 LEU A C 1
ATOM 596 O O . LEU A 1 81 ? -20.953 4.472 7.955 1.00 70.44 81 LEU A O 1
ATOM 600 N N . LYS A 1 82 ? -19.957 5.578 9.624 1.00 58.94 82 LYS A N 1
ATOM 601 C CA . LYS A 1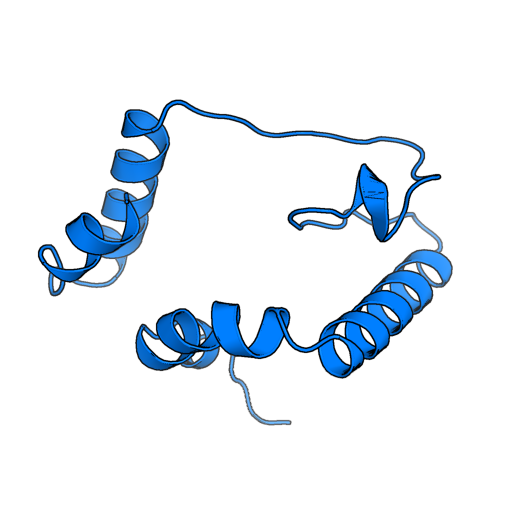 82 ? -21.165 6.318 10.041 1.00 58.94 82 LYS A CA 1
ATOM 602 C C . LYS A 1 82 ? -21.704 7.248 8.952 1.00 58.94 82 LYS A C 1
ATOM 604 O O . LYS A 1 82 ? -22.911 7.434 8.874 1.00 58.94 82 LYS A O 1
ATOM 609 N N . GLY A 1 83 ? -20.840 7.786 8.089 1.00 54.19 83 GLY A N 1
ATOM 610 C CA . GLY A 1 83 ? -21.255 8.526 6.890 1.00 54.19 83 GLY A CA 1
ATOM 611 C C . GLY A 1 83 ? -21.797 7.648 5.749 1.00 54.19 83 GLY A C 1
ATOM 612 O O . GLY A 1 83 ? -22.163 8.187 4.708 1.00 54.19 83 GLY A O 1
ATOM 613 N N . LYS A 1 84 ? -21.812 6.315 5.913 1.00 54.91 84 LYS A N 1
ATOM 614 C CA . LYS A 1 84 ? -22.174 5.309 4.897 1.00 54.91 84 LYS A CA 1
ATOM 615 C C . LYS A 1 84 ? -23.145 4.223 5.408 1.00 54.91 84 LYS A C 1
ATOM 617 O O . LYS A 1 84 ? -23.229 3.174 4.785 1.00 54.91 84 LYS A O 1
ATOM 622 N N . GLU A 1 85 ? -23.910 4.528 6.462 1.00 46.56 85 GLU A N 1
ATOM 623 C CA . GLU A 1 85 ? -24.932 3.698 7.140 1.00 46.56 85 GLU A CA 1
ATOM 624 C C . GLU A 1 85 ? -24.431 2.732 8.236 1.00 46.56 85 GLU A C 1
ATOM 626 O O . GLU A 1 85 ? -23.383 2.093 8.176 1.00 46.56 85 GLU A O 1
ATOM 631 N N . ALA A 1 86 ? -25.235 2.663 9.297 1.00 45.28 86 ALA A N 1
ATOM 632 C CA . ALA A 1 86 ? -24.931 2.210 10.648 1.00 45.28 86 ALA A CA 1
ATOM 633 C C . ALA A 1 86 ? -24.944 0.679 10.858 1.00 45.28 86 ALA A C 1
ATOM 635 O O . ALA A 1 86 ? -25.390 0.212 11.906 1.00 45.28 86 ALA A O 1
ATOM 636 N N . SER A 1 87 ? -24.479 -0.125 9.900 1.00 42.88 87 SER A N 1
ATOM 637 C CA . SER A 1 87 ? -24.795 -1.563 9.904 1.00 42.88 87 SER A CA 1
ATOM 638 C C . SER A 1 87 ? -23.733 -2.520 10.450 1.00 42.88 87 SER A C 1
ATOM 640 O O . SER A 1 87 ? -24.028 -3.707 10.501 1.00 42.88 87 SER A O 1
ATOM 642 N N . ASP A 1 88 ? -22.529 -2.096 10.864 1.00 49.75 88 ASP A N 1
ATOM 643 C CA . ASP A 1 88 ? -21.504 -3.110 11.194 1.00 49.75 88 ASP A CA 1
ATOM 644 C C . ASP A 1 88 ? -20.495 -2.754 12.303 1.00 49.75 88 ASP A C 1
ATOM 646 O O . ASP A 1 88 ? -19.265 -2.787 12.163 1.00 49.75 88 ASP A O 1
ATOM 650 N N . LEU A 1 89 ? -21.037 -2.454 13.486 1.00 53.47 89 LEU A N 1
ATOM 651 C CA . LEU A 1 89 ? -20.258 -2.368 14.729 1.00 53.47 89 LEU A CA 1
ATOM 652 C C . LEU A 1 89 ? -19.572 -3.704 15.089 1.00 53.47 89 LEU A C 1
ATOM 654 O O . LEU A 1 89 ? -18.525 -3.692 15.737 1.00 53.47 89 LEU A O 1
ATOM 658 N N . ALA A 1 90 ? -20.115 -4.842 14.642 1.00 47.50 90 ALA A N 1
ATOM 659 C CA . ALA A 1 90 ? -19.544 -6.167 14.885 1.00 47.50 90 ALA A CA 1
ATOM 660 C C . ALA A 1 90 ? -18.267 -6.414 14.057 1.00 47.50 90 ALA A C 1
ATOM 662 O O . ALA A 1 90 ? -17.255 -6.852 14.608 1.00 47.50 90 ALA A O 1
ATOM 663 N N . ALA A 1 91 ? -18.265 -6.043 12.771 1.00 52.28 91 ALA A N 1
ATOM 664 C CA . ALA A 1 91 ? -17.106 -6.207 11.887 1.00 52.28 91 ALA A CA 1
ATOM 665 C C . ALA A 1 91 ? -15.901 -5.331 12.289 1.00 52.28 91 ALA A C 1
ATOM 667 O O . ALA A 1 91 ? -14.745 -5.740 12.158 1.00 52.28 91 ALA A O 1
ATOM 668 N N . THR A 1 92 ? -16.149 -4.137 12.840 1.00 52.53 92 THR A N 1
ATOM 669 C CA . THR A 1 92 ? -15.082 -3.185 13.209 1.00 52.53 92 THR A CA 1
ATOM 670 C C . THR A 1 92 ? -14.193 -3.703 14.351 1.00 52.53 92 THR A C 1
ATOM 672 O O . THR A 1 92 ? -13.005 -3.381 14.401 1.00 52.53 92 THR A O 1
ATOM 675 N N . ARG A 1 93 ? -14.732 -4.542 15.246 1.00 47.53 93 ARG A N 1
ATOM 676 C CA . ARG A 1 93 ? -14.002 -5.075 16.410 1.00 47.53 93 ARG A CA 1
ATOM 677 C C . ARG A 1 93 ? -13.056 -6.229 16.059 1.00 47.53 93 ARG A C 1
ATOM 679 O O . ARG A 1 93 ? -12.036 -6.378 16.720 1.00 47.53 93 ARG A O 1
ATOM 686 N N . GLN A 1 94 ? -13.354 -7.009 15.017 1.00 42.31 94 GLN A N 1
ATOM 687 C CA . GLN A 1 94 ? -12.499 -8.121 14.575 1.00 42.31 94 GLN A CA 1
ATOM 688 C C . GLN A 1 94 ? -11.265 -7.668 13.782 1.00 42.31 94 GLN A C 1
ATOM 690 O O . GLN A 1 94 ? -10.268 -8.375 13.769 1.00 42.31 94 GLN A O 1
ATOM 695 N N . ALA A 1 95 ? -11.290 -6.484 13.164 1.00 48.72 95 ALA A N 1
ATOM 696 C CA . ALA A 1 95 ? -10.190 -5.980 12.332 1.00 48.72 95 ALA A CA 1
ATOM 697 C C . ALA A 1 95 ? -9.097 -5.203 13.106 1.00 48.72 95 ALA A C 1
ATOM 699 O O . ALA A 1 95 ? -8.271 -4.524 12.488 1.00 48.72 95 ALA A O 1
ATOM 700 N N . LEU A 1 96 ? -9.140 -5.219 14.443 1.00 44.31 96 LEU A N 1
ATOM 701 C CA . LEU A 1 96 ? -8.175 -4.552 15.332 1.00 44.31 96 LEU A CA 1
ATOM 702 C C . LEU A 1 96 ? -7.235 -5.531 16.059 1.00 44.31 96 LEU A C 1
ATOM 704 O O . LEU A 1 96 ? -6.425 -5.078 16.867 1.00 44.31 96 LEU A O 1
ATOM 708 N N . VAL A 1 97 ? -7.327 -6.829 15.756 1.00 39.78 97 VAL A N 1
ATOM 709 C CA . VAL A 1 97 ? -6.393 -7.877 16.199 1.00 39.78 97 VAL A CA 1
ATOM 710 C C . VAL A 1 97 ? -5.585 -8.358 15.004 1.00 39.78 97 VAL A C 1
ATOM 712 O O . VAL A 1 97 ? -6.199 -8.533 13.928 1.00 39.78 97 VAL A O 1
#

Solvent-accessible surface area (backbone atoms only — not comparable to full-atom values): 6332 Å² total; per-residue (Å²): 136,83,90,48,82,66,65,65,70,35,68,73,48,59,72,46,48,63,68,55,60,66,36,65,68,56,41,50,55,50,43,54,50,53,45,52,53,58,74,68,37,88,89,59,80,88,83,88,73,94,51,38,61,73,67,63,39,61,81,53,95,75,77,84,85,89,82,75,55,74,65,60,53,51,53,50,52,50,51,63,39,58,80,69,58,89,81,54,78,69,62,62,64,63,75,77,111